Protein AF-A0A8X7C900-F1 (afdb_monomer_lite)

Organism: NCBI:txid2747483

Radius of gyration: 19.12 Å; chains: 1; bounding box: 28×34×52 Å

Sequence (87 aa):
MPCGQIVNSPDKLLSKVYPNIQQNFKDQDWLSQRAILASRNGVVEKLNVTIQKQLPEQEYAYKSIDCIFNDDEAVQYPIEFLNSIDS

pLDDT: mean 81.48, std 14.85, range [47.0, 96.62]

Structure (mmCIF, N/CA/C/O backbone):
data_AF-A0A8X7C900-F1
#
_entry.id   AF-A0A8X7C900-F1
#
loop_
_atom_site.group_PDB
_atom_site.id
_atom_site.type_symbol
_atom_site.label_atom_id
_atom_site.label_alt_id
_atom_site.label_comp_id
_atom_site.label_asym_id
_atom_site.label_entity_id
_atom_site.label_seq_id
_atom_site.pdbx_PDB_ins_code
_atom_site.Cartn_x
_atom_site.Cartn_y
_atom_site.Cartn_z
_atom_site.occupancy
_atom_site.B_iso_or_equiv
_atom_site.auth_seq_id
_atom_site.auth_comp_id
_atom_site.auth_asym_id
_atom_site.auth_atom_id
_atom_site.pdbx_PDB_model_num
ATOM 1 N N . MET A 1 1 ? 8.287 -22.934 -16.861 1.00 50.72 1 MET A N 1
ATOM 2 C CA . MET A 1 1 ? 7.435 -21.835 -16.353 1.00 50.72 1 MET A CA 1
ATOM 3 C C . MET A 1 1 ? 8.226 -20.544 -16.453 1.00 50.72 1 MET A C 1
ATOM 5 O O . MET A 1 1 ? 9.393 -20.585 -16.079 1.00 50.72 1 MET A O 1
ATOM 9 N N . PRO A 1 2 ? 7.677 -19.436 -16.976 1.00 62.00 2 PRO A N 1
ATOM 10 C CA . PRO A 1 2 ? 8.378 -18.162 -16.922 1.00 62.00 2 PRO A CA 1
ATOM 11 C C . PRO A 1 2 ? 8.497 -17.746 -15.453 1.00 62.00 2 PRO A C 1
ATOM 13 O O . PRO A 1 2 ? 7.498 -17.667 -14.739 1.00 62.00 2 PRO A O 1
ATOM 16 N N . CYS A 1 3 ? 9.725 -17.534 -14.994 1.00 66.94 3 CYS A N 1
ATOM 17 C CA . CYS A 1 3 ? 10.041 -17.021 -13.669 1.00 66.94 3 CYS A CA 1
ATOM 18 C C . CYS A 1 3 ? 9.723 -15.518 -13.614 1.00 66.94 3 CYS A C 1
ATOM 20 O O . CYS A 1 3 ? 10.586 -14.668 -13.793 1.00 66.94 3 CYS A O 1
ATOM 22 N N . GLY A 1 4 ? 8.450 -15.204 -13.372 1.00 72.25 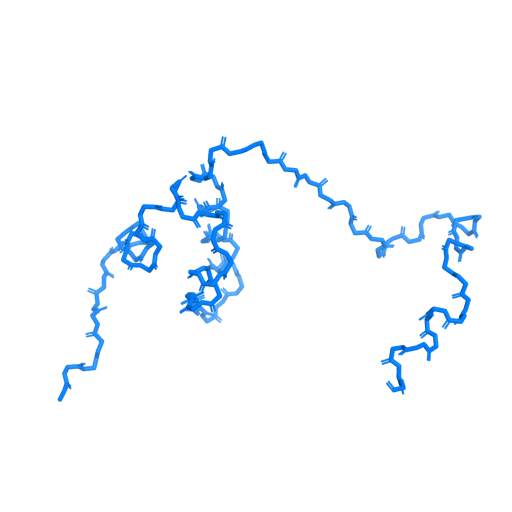4 GLY A N 1
ATOM 23 C CA . GLY A 1 4 ? 7.989 -13.854 -13.058 1.00 72.25 4 GLY A CA 1
ATOM 24 C C . GLY A 1 4 ? 7.790 -12.926 -14.260 1.00 72.25 4 GLY A C 1
ATOM 25 O O . GLY A 1 4 ? 8.215 -13.185 -15.384 1.00 72.25 4 GLY A O 1
ATOM 26 N N . GLN A 1 5 ? 7.086 -11.823 -14.006 1.00 82.12 5 GLN A N 1
ATOM 27 C CA . GLN A 1 5 ? 6.872 -10.742 -14.964 1.00 82.12 5 GLN A CA 1
ATOM 28 C C . GLN A 1 5 ? 7.658 -9.514 -14.512 1.00 82.12 5 GLN A C 1
ATOM 30 O O . GLN A 1 5 ? 7.409 -8.985 -13.431 1.00 82.12 5 GLN A O 1
ATOM 35 N N . ILE A 1 6 ? 8.562 -9.027 -15.360 1.00 87.00 6 ILE A N 1
ATOM 36 C CA . ILE A 1 6 ? 9.267 -7.767 -15.118 1.00 87.00 6 ILE A CA 1
ATOM 37 C C . ILE A 1 6 ? 8.326 -6.607 -15.460 1.00 87.00 6 ILE A C 1
ATOM 39 O O . ILE A 1 6 ? 7.620 -6.625 -16.472 1.00 87.00 6 ILE A O 1
ATOM 43 N N . VAL A 1 7 ? 8.300 -5.597 -14.597 1.00 86.81 7 VAL A N 1
ATOM 44 C CA . VAL A 1 7 ? 7.569 -4.346 -14.805 1.00 86.81 7 VAL A CA 1
ATOM 45 C C . VAL A 1 7 ? 8.535 -3.172 -14.728 1.00 86.81 7 VAL A C 1
ATOM 47 O O . VAL A 1 7 ? 9.453 -3.167 -13.917 1.00 86.81 7 VAL A O 1
ATOM 50 N N . ASN A 1 8 ? 8.312 -2.167 -15.575 1.00 87.62 8 ASN A N 1
ATOM 51 C CA . ASN A 1 8 ? 9.254 -1.057 -15.765 1.00 87.62 8 ASN A CA 1
ATOM 52 C C . ASN A 1 8 ? 8.893 0.196 -14.945 1.00 87.62 8 ASN A C 1
ATOM 54 O O . ASN A 1 8 ? 9.528 1.231 -15.108 1.00 87.62 8 ASN A O 1
ATOM 58 N N . SER A 1 9 ? 7.839 0.142 -14.125 1.00 88.81 9 SER A N 1
ATOM 59 C CA . SER A 1 9 ? 7.410 1.261 -13.278 1.00 88.81 9 SER A CA 1
ATOM 60 C C . SER A 1 9 ? 6.748 0.747 -11.989 1.00 88.81 9 SER A C 1
ATOM 62 O O . SER A 1 9 ? 6.022 -0.253 -12.052 1.00 88.81 9 SER A O 1
ATOM 64 N N . PRO A 1 10 ? 6.946 1.440 -10.849 1.00 84.44 10 PRO A N 1
ATOM 65 C CA . PRO A 1 10 ? 6.209 1.197 -9.611 1.00 84.44 10 PRO A CA 1
ATOM 66 C C . PRO A 1 10 ? 4.686 1.239 -9.787 1.00 84.44 10 PRO A C 1
ATOM 68 O O . PRO A 1 10 ? 3.998 0.380 -9.253 1.00 84.44 10 PRO A O 1
ATOM 71 N N . ASP A 1 11 ? 4.144 2.147 -10.601 1.00 88.06 11 ASP A N 1
ATOM 72 C CA . ASP A 1 11 ? 2.693 2.249 -10.828 1.00 88.06 11 ASP A CA 1
ATOM 73 C C . ASP A 1 11 ? 2.143 1.017 -11.558 1.00 88.06 11 ASP A C 1
ATOM 75 O O . ASP A 1 11 ? 1.055 0.514 -11.264 1.00 88.06 11 ASP A O 1
ATOM 79 N N . LYS A 1 12 ? 2.928 0.471 -12.498 1.00 90.88 12 LYS A N 1
ATOM 80 C CA . LYS A 1 12 ? 2.596 -0.793 -13.172 1.00 90.88 12 LYS A CA 1
ATOM 81 C C . LYS A 1 12 ? 2.693 -1.989 -12.229 1.00 90.88 12 LYS A C 1
ATOM 83 O O . LYS A 1 12 ? 1.934 -2.938 -12.389 1.00 90.88 12 LYS A O 1
ATOM 88 N N . LEU A 1 13 ? 3.622 -1.969 -11.271 1.00 91.56 13 LEU A N 1
ATOM 89 C CA . LEU A 1 13 ? 3.689 -2.991 -10.226 1.00 91.56 13 LEU A CA 1
ATOM 90 C C . LEU A 1 13 ? 2.443 -2.927 -9.335 1.00 91.56 13 LEU A C 1
ATOM 92 O O . LEU A 1 13 ? 1.778 -3.939 -9.133 1.00 91.56 13 LEU A O 1
ATOM 96 N N . LEU A 1 14 ? 2.103 -1.727 -8.868 1.00 91.88 14 LEU A N 1
ATOM 97 C CA . LEU A 1 14 ? 0.967 -1.463 -7.990 1.00 91.88 14 LEU A CA 1
ATOM 98 C C . LEU A 1 14 ? -0.357 -1.874 -8.626 1.00 91.88 14 LEU A C 1
ATOM 100 O O . LEU A 1 14 ? -1.093 -2.650 -8.034 1.00 91.88 14 LEU A O 1
ATOM 104 N N . SER A 1 15 ? -0.620 -1.442 -9.857 1.00 92.06 15 SER A N 1
ATOM 105 C CA . SER A 1 15 ? -1.836 -1.821 -10.594 1.00 92.06 15 SER A CA 1
ATOM 106 C C . SER A 1 15 ? -1.940 -3.321 -10.887 1.00 92.06 15 SER A C 1
ATOM 108 O O . SER A 1 15 ? -3.049 -3.837 -11.013 1.00 92.06 15 SER A O 1
ATOM 110 N N . LYS A 1 16 ? -0.811 -4.040 -10.974 1.00 92.19 16 LYS A N 1
ATOM 111 C CA . LYS A 1 16 ? -0.815 -5.504 -11.102 1.00 92.19 16 LYS A CA 1
ATOM 112 C C . LYS A 1 16 ? -1.111 -6.216 -9.786 1.00 92.19 16 LYS A C 1
ATOM 114 O O . LYS A 1 16 ? -1.839 -7.203 -9.801 1.00 92.19 16 LYS A O 1
ATOM 119 N N . VAL A 1 17 ? -0.520 -5.765 -8.680 1.00 93.56 17 VAL A N 1
ATOM 120 C CA . VAL A 1 17 ? -0.672 -6.423 -7.370 1.00 93.56 17 VAL A CA 1
ATOM 121 C C . VAL A 1 17 ? -1.993 -6.027 -6.704 1.00 93.56 17 VAL A C 1
ATOM 123 O O . VAL A 1 17 ? -2.705 -6.894 -6.204 1.00 93.56 17 VAL A O 1
ATOM 126 N N . TYR A 1 18 ? -2.360 -4.748 -6.777 1.00 94.00 18 TYR A N 1
ATOM 127 C CA . TYR A 1 18 ? -3.569 -4.156 -6.204 1.00 94.00 18 TYR A CA 1
ATOM 128 C C . TYR A 1 18 ? -4.475 -3.542 -7.291 1.00 94.00 18 TYR A C 1
ATOM 130 O O . TYR A 1 18 ? -4.644 -2.321 -7.353 1.00 94.00 18 TYR A O 1
ATOM 138 N N . PRO A 1 19 ? -5.077 -4.356 -8.175 1.00 94.19 19 PRO A N 1
ATOM 139 C CA . PRO A 1 19 ? -6.016 -3.845 -9.167 1.00 94.19 19 PRO A CA 1
ATOM 140 C C . PRO A 1 19 ? -7.269 -3.274 -8.489 1.00 94.19 19 PRO A C 1
ATOM 142 O O . PRO A 1 19 ? -7.818 -3.894 -7.578 1.00 94.19 19 PRO A O 1
ATOM 145 N N . ASN A 1 20 ? -7.758 -2.125 -8.969 1.00 93.56 20 ASN A N 1
ATOM 146 C CA . ASN A 1 20 ? -9.004 -1.512 -8.485 1.00 93.56 20 ASN A CA 1
ATOM 147 C C . ASN A 1 20 ? -9.020 -1.327 -6.953 1.00 93.56 20 ASN A C 1
ATOM 149 O O . ASN A 1 20 ? -9.996 -1.645 -6.274 1.00 93.56 20 ASN A O 1
ATOM 153 N N . ILE A 1 21 ? -7.905 -0.852 -6.387 1.00 93.00 21 ILE A N 1
ATOM 154 C CA . ILE A 1 21 ? -7.747 -0.738 -4.931 1.00 93.00 21 ILE A CA 1
ATOM 155 C C . ILE A 1 21 ? -8.828 0.140 -4.287 1.00 93.00 21 ILE A C 1
ATOM 157 O O . ILE A 1 21 ? -9.311 -0.178 -3.208 1.00 93.00 21 ILE A O 1
ATOM 161 N N . GLN A 1 22 ? -9.290 1.179 -4.984 1.00 93.06 22 GLN A N 1
ATOM 162 C CA . GLN A 1 22 ? -10.362 2.061 -4.514 1.00 93.06 22 GLN A CA 1
ATOM 163 C C . GLN A 1 22 ? -11.693 1.340 -4.278 1.00 93.06 22 GLN A C 1
ATOM 165 O O . GLN A 1 22 ? -12.506 1.811 -3.490 1.00 93.06 22 GLN A O 1
ATOM 170 N N . GLN A 1 23 ? -11.920 0.206 -4.943 1.00 94.69 23 GLN A N 1
ATOM 171 C CA . GLN A 1 23 ? -13.109 -0.621 -4.766 1.00 94.69 23 GLN A CA 1
ATOM 172 C C . GLN A 1 23 ? -12.882 -1.742 -3.743 1.00 94.69 23 GLN A C 1
ATOM 174 O O . GLN A 1 23 ? -13.805 -2.092 -3.014 1.00 94.69 23 GLN A O 1
ATOM 179 N N . ASN A 1 24 ? -11.662 -2.284 -3.670 1.00 94.62 24 ASN A N 1
ATOM 180 C CA . ASN A 1 24 ? -11.361 -3.494 -2.897 1.00 94.62 24 ASN A CA 1
ATOM 181 C C . ASN A 1 24 ? -10.746 -3.235 -1.513 1.00 94.62 24 ASN A C 1
ATOM 183 O O . ASN A 1 24 ? -10.584 -4.173 -0.744 1.00 94.62 24 ASN A O 1
ATOM 187 N N . PHE A 1 25 ? -10.387 -1.999 -1.160 1.00 92.69 25 PHE A N 1
ATOM 188 C CA . PHE A 1 25 ? -9.643 -1.719 0.078 1.00 92.69 25 PHE A CA 1
ATOM 189 C C . PHE A 1 25 ? -10.371 -2.086 1.385 1.00 92.69 25 PHE A C 1
ATOM 191 O O . PHE A 1 25 ? -9.730 -2.155 2.428 1.00 92.69 25 PHE A O 1
ATOM 198 N N . LYS A 1 26 ? -11.692 -2.307 1.352 1.00 93.69 26 LYS A N 1
ATOM 199 C CA . LYS A 1 26 ? -12.469 -2.787 2.511 1.00 93.69 26 LYS A CA 1
ATOM 200 C C . LYS A 1 26 ? -12.530 -4.311 2.611 1.00 93.69 26 LYS A C 1
ATOM 202 O O . LYS A 1 26 ? -13.006 -4.831 3.614 1.00 93.69 26 LYS A O 1
ATOM 207 N N . ASP A 1 27 ? -12.078 -5.020 1.581 1.00 96.38 27 ASP A N 1
ATOM 208 C CA . ASP A 1 27 ? -12.052 -6.476 1.538 1.00 96.38 27 ASP A CA 1
ATOM 209 C C . ASP A 1 27 ? -10.737 -6.990 2.144 1.00 96.38 27 ASP A C 1
ATOM 211 O O . ASP A 1 27 ? -9.658 -6.920 1.546 1.00 96.38 27 ASP A O 1
ATOM 215 N N . GLN A 1 28 ? -10.836 -7.490 3.375 1.00 95.12 28 GLN A N 1
ATOM 216 C CA . GLN A 1 28 ? -9.699 -7.994 4.139 1.00 95.12 28 GLN A CA 1
ATOM 217 C C . GLN A 1 28 ? -9.108 -9.278 3.539 1.00 95.12 28 GLN A C 1
ATOM 219 O O . GLN A 1 28 ? -7.882 -9.439 3.519 1.00 95.12 28 GLN A O 1
ATOM 224 N N . ASP A 1 29 ? -9.943 -10.175 3.013 1.00 96.62 29 ASP A N 1
ATOM 225 C CA . ASP A 1 29 ? -9.484 -11.415 2.383 1.00 96.62 29 ASP A CA 1
ATOM 226 C C . ASP A 1 29 ? -8.729 -11.101 1.091 1.00 96.62 29 ASP A C 1
ATOM 228 O O . ASP A 1 29 ? -7.670 -11.669 0.817 1.00 96.62 29 ASP A O 1
ATOM 232 N N . TRP A 1 30 ? -9.212 -10.124 0.324 1.00 95.75 30 TRP A N 1
ATOM 233 C CA . TRP A 1 30 ? -8.529 -9.649 -0.870 1.00 95.75 30 TRP A CA 1
ATOM 234 C C . TRP A 1 30 ? -7.184 -8.990 -0.546 1.00 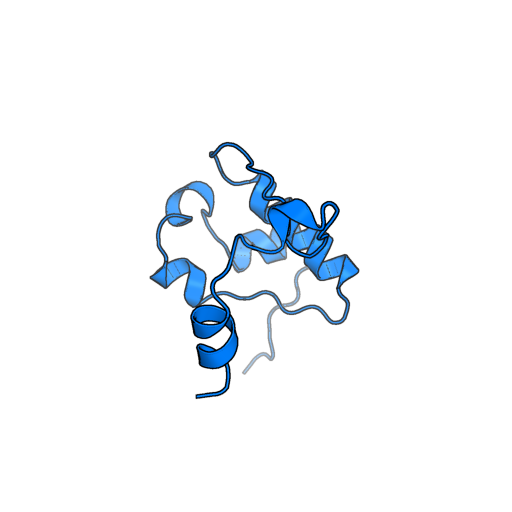95.75 30 TRP A C 1
ATOM 236 O O . TRP A 1 30 ? -6.185 -9.277 -1.215 1.00 95.75 30 TRP A O 1
ATOM 246 N N . LEU A 1 31 ? -7.120 -8.138 0.480 1.00 94.62 31 LEU A N 1
ATOM 247 C CA . LEU A 1 31 ? -5.874 -7.480 0.883 1.00 94.62 31 LEU A CA 1
ATOM 248 C C . LEU A 1 31 ? -4.837 -8.472 1.423 1.00 94.62 31 LEU A C 1
ATOM 250 O O . LEU A 1 31 ? -3.669 -8.391 1.045 1.00 94.62 31 LEU A O 1
ATOM 254 N N . SER A 1 32 ? -5.254 -9.427 2.258 1.00 94.75 32 SER A N 1
ATOM 255 C CA . SER A 1 32 ? -4.347 -10.372 2.933 1.00 94.75 32 SER A CA 1
ATOM 256 C C . SER A 1 32 ? -3.601 -11.311 1.980 1.00 94.75 32 SER A C 1
ATOM 258 O O . SER A 1 32 ? -2.505 -11.774 2.287 1.00 94.75 32 SER A O 1
ATOM 260 N N . GLN A 1 33 ? -4.147 -11.554 0.788 1.00 95.44 33 GLN A N 1
ATOM 261 C CA . GLN A 1 33 ? -3.539 -12.417 -0.230 1.00 95.44 33 GLN A CA 1
ATOM 262 C C . GLN A 1 33 ? -2.440 -11.725 -1.057 1.00 95.44 33 GLN A C 1
ATOM 264 O O . GLN A 1 33 ? -1.885 -12.332 -1.976 1.00 95.44 33 GLN A O 1
ATOM 269 N N . ARG A 1 34 ? -2.142 -10.447 -0.794 1.00 93.56 34 ARG A N 1
ATOM 270 C CA . ARG A 1 34 ? -1.275 -9.604 -1.631 1.00 93.56 34 ARG A CA 1
ATOM 271 C C . ARG A 1 34 ? -0.173 -8.959 -0.805 1.00 93.56 34 ARG A C 1
ATOM 273 O O . ARG A 1 34 ? -0.435 -8.325 0.210 1.00 93.56 34 ARG A O 1
ATOM 280 N N . ALA A 1 35 ? 1.061 -9.048 -1.296 1.00 92.44 35 ALA A N 1
ATOM 281 C CA . ALA A 1 35 ? 2.211 -8.390 -0.690 1.00 92.44 35 ALA A CA 1
ATOM 282 C C . ALA A 1 35 ? 3.205 -7.927 -1.760 1.00 92.44 35 ALA A C 1
ATOM 284 O O . ALA A 1 35 ? 3.412 -8.604 -2.770 1.00 92.44 35 ALA A O 1
ATOM 285 N N . ILE A 1 36 ? 3.856 -6.789 -1.512 1.00 92.00 36 ILE A N 1
ATOM 286 C CA . ILE A 1 36 ? 5.014 -6.333 -2.284 1.00 92.00 36 ILE A CA 1
ATOM 287 C C . ILE A 1 36 ? 6.235 -6.392 -1.371 1.00 92.00 36 ILE A C 1
ATOM 289 O O . ILE A 1 36 ? 6.320 -5.672 -0.382 1.00 92.00 36 ILE A O 1
ATOM 293 N N . LEU A 1 37 ? 7.190 -7.250 -1.720 1.00 91.31 37 LEU A N 1
ATOM 294 C CA . LEU A 1 37 ? 8.458 -7.371 -1.010 1.00 91.31 37 LEU A CA 1
ATOM 295 C C . LEU A 1 37 ? 9.508 -6.492 -1.691 1.00 91.31 37 LEU A C 1
ATOM 297 O O . LEU A 1 37 ? 9.674 -6.536 -2.911 1.00 91.31 37 LEU A O 1
ATOM 301 N N . ALA A 1 38 ? 10.244 -5.719 -0.899 1.00 90.94 38 ALA A N 1
ATOM 302 C CA . ALA A 1 38 ? 11.384 -4.945 -1.367 1.00 90.94 38 ALA A CA 1
ATOM 303 C C . ALA A 1 38 ? 12.587 -5.182 -0.454 1.00 90.94 38 ALA A C 1
ATOM 305 O O . ALA A 1 38 ? 12.446 -5.410 0.742 1.00 90.94 38 ALA A O 1
ATOM 306 N N . SER A 1 39 ? 13.791 -5.094 -1.017 1.00 91.75 39 SER A N 1
ATOM 307 C CA . SER A 1 39 ? 15.038 -5.333 -0.281 1.00 91.75 39 SER A CA 1
ATOM 308 C C . SER A 1 39 ? 15.420 -4.212 0.690 1.00 91.75 39 SER A C 1
ATOM 310 O O . SER A 1 39 ? 16.336 -4.385 1.488 1.00 91.75 39 SER A O 1
ATOM 312 N N . ARG A 1 40 ? 14.774 -3.041 0.602 1.00 94.31 40 ARG A N 1
ATOM 313 C CA . ARG A 1 40 ? 15.093 -1.852 1.405 1.00 94.31 40 ARG A CA 1
ATOM 314 C C . ARG A 1 40 ? 13.831 -1.206 1.955 1.00 94.31 40 ARG A C 1
ATOM 316 O O . ARG A 1 40 ? 12.912 -0.910 1.192 1.00 94.31 40 ARG A O 1
ATOM 323 N N . ASN A 1 41 ? 13.865 -0.838 3.233 1.00 91.38 41 ASN A N 1
ATOM 324 C CA . ASN A 1 41 ? 12.746 -0.178 3.912 1.00 91.38 41 ASN A CA 1
ATOM 325 C C . ASN A 1 41 ? 12.351 1.145 3.247 1.00 91.38 41 ASN A C 1
ATOM 327 O O . ASN A 1 41 ? 11.174 1.393 3.047 1.00 91.38 41 ASN A O 1
ATOM 331 N N . GLY A 1 42 ? 13.313 1.951 2.783 1.00 92.75 42 GLY A N 1
ATOM 332 C CA . GLY A 1 42 ? 12.994 3.204 2.084 1.00 92.75 42 GLY A CA 1
ATOM 333 C C . GLY A 1 42 ? 12.238 3.023 0.757 1.00 92.75 42 GLY A C 1
ATOM 334 O O . GLY A 1 42 ? 11.643 3.974 0.258 1.00 92.75 42 GLY A O 1
ATOM 335 N N . VAL A 1 43 ? 12.259 1.823 0.165 1.00 90.25 43 VAL A N 1
ATOM 336 C CA . VAL A 1 43 ? 11.417 1.484 -0.995 1.00 90.25 43 VAL A CA 1
ATOM 337 C C . VAL A 1 43 ? 10.023 1.065 -0.529 1.00 90.25 43 VAL A C 1
ATOM 339 O O . VAL A 1 43 ? 9.045 1.515 -1.119 1.00 90.25 43 VAL A O 1
ATOM 342 N N . VAL A 1 44 ? 9.937 0.267 0.544 1.00 89.69 44 VAL A N 1
ATOM 343 C CA . VAL A 1 44 ? 8.667 -0.120 1.188 1.00 89.69 44 VAL A CA 1
ATOM 344 C C . VAL A 1 44 ? 7.883 1.118 1.626 1.00 89.69 44 VAL A C 1
ATOM 346 O O . VAL A 1 44 ? 6.724 1.256 1.259 1.00 89.69 44 VAL A O 1
ATOM 349 N N . GLU A 1 45 ? 8.535 2.059 2.310 1.00 91.81 45 GLU A N 1
ATOM 350 C CA . GLU A 1 45 ? 7.957 3.331 2.761 1.00 91.81 45 GLU A CA 1
ATOM 351 C C . GLU A 1 45 ? 7.295 4.089 1.602 1.00 91.81 45 GLU A C 1
ATOM 353 O O . GLU A 1 45 ? 6.120 4.443 1.653 1.00 91.81 45 GLU A O 1
ATOM 358 N N . LYS A 1 46 ? 8.036 4.276 0.501 1.00 91.94 46 LYS A N 1
ATOM 359 C CA . LYS A 1 46 ? 7.538 4.981 -0.686 1.00 91.94 46 LYS A CA 1
ATOM 360 C C . LYS A 1 46 ? 6.323 4.283 -1.286 1.00 91.94 46 LYS A C 1
ATOM 362 O O . LYS A 1 46 ? 5.356 4.956 -1.620 1.00 91.94 46 LYS A O 1
ATOM 367 N N . LEU A 1 47 ? 6.371 2.957 -1.417 1.00 92.31 47 LEU A N 1
ATOM 368 C CA . LEU A 1 47 ? 5.260 2.177 -1.961 1.00 92.31 47 LEU A CA 1
ATOM 369 C C . LEU A 1 47 ? 4.025 2.250 -1.062 1.00 92.31 47 LEU A C 1
ATOM 371 O O . LEU A 1 47 ? 2.934 2.484 -1.576 1.00 92.31 47 LEU A O 1
ATOM 375 N N . ASN A 1 48 ? 4.195 2.120 0.254 1.00 91.12 48 ASN A N 1
ATOM 376 C CA . ASN A 1 48 ? 3.102 2.212 1.220 1.00 91.12 48 ASN A CA 1
ATOM 377 C C . ASN A 1 48 ? 2.419 3.582 1.157 1.00 91.12 48 ASN A C 1
ATOM 379 O O . ASN A 1 48 ? 1.197 3.643 1.040 1.00 91.12 48 ASN A O 1
ATOM 383 N N . VAL A 1 49 ? 3.192 4.673 1.120 1.00 91.94 49 VAL A N 1
ATOM 384 C CA . VAL A 1 49 ? 2.652 6.033 0.950 1.00 91.94 49 VAL A CA 1
ATOM 385 C C . VAL A 1 49 ? 1.921 6.179 -0.388 1.00 91.94 49 VAL A C 1
ATOM 387 O O . VAL A 1 49 ? 0.849 6.779 -0.449 1.00 91.94 49 VAL A O 1
ATOM 390 N N . THR A 1 50 ? 2.468 5.638 -1.482 1.00 91.69 50 THR A N 1
ATOM 391 C CA . THR A 1 50 ? 1.809 5.692 -2.797 1.00 91.69 50 THR A CA 1
ATOM 392 C C . THR A 1 50 ? 0.489 4.922 -2.812 1.00 91.69 50 THR A C 1
ATOM 394 O O . THR A 1 50 ? -0.475 5.412 -3.396 1.00 91.69 50 THR A O 1
ATOM 397 N N . ILE A 1 51 ? 0.425 3.750 -2.177 1.00 91.75 51 ILE A N 1
ATOM 398 C CA . ILE A 1 51 ? -0.798 2.944 -2.042 1.00 91.75 51 ILE A CA 1
ATOM 399 C C . ILE A 1 51 ? -1.834 3.691 -1.204 1.00 91.75 51 ILE A C 1
ATOM 401 O O . ILE A 1 51 ? -2.977 3.835 -1.630 1.00 91.75 51 ILE A O 1
ATOM 405 N N . GLN A 1 52 ? -1.427 4.201 -0.042 1.00 91.44 52 GLN A N 1
ATOM 406 C CA . GLN A 1 52 ? -2.312 4.895 0.888 1.00 91.44 52 GLN A CA 1
ATOM 407 C C . GLN A 1 52 ? -2.967 6.119 0.236 1.00 91.44 52 GLN A C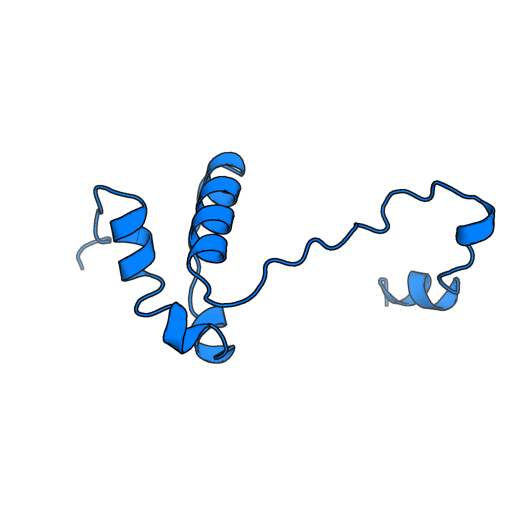 1
ATOM 409 O O . GLN A 1 52 ? -4.173 6.299 0.351 1.00 91.44 52 GLN A O 1
ATOM 414 N N . LYS A 1 53 ? -2.208 6.898 -0.546 1.00 91.00 53 LYS A N 1
ATOM 415 C CA . LYS A 1 53 ? -2.722 8.064 -1.290 1.00 91.00 53 LYS A CA 1
ATOM 416 C C . LYS A 1 53 ? -3.746 7.733 -2.377 1.00 91.00 53 LYS A C 1
ATOM 418 O O . LYS A 1 53 ? -4.415 8.641 -2.860 1.00 91.00 53 LYS A O 1
ATOM 423 N N . GLN A 1 54 ? -3.843 6.477 -2.814 1.00 90.25 54 GLN A N 1
ATOM 424 C CA . GLN A 1 54 ? -4.856 6.064 -3.789 1.00 90.25 54 GLN A CA 1
ATOM 425 C C . GLN A 1 54 ? -6.199 5.746 -3.136 1.00 90.25 54 GLN A C 1
ATOM 427 O O . GLN A 1 54 ? -7.203 5.682 -3.849 1.00 90.25 54 GLN A O 1
ATOM 432 N N . LEU A 1 55 ? -6.223 5.526 -1.819 1.00 91.62 55 LEU A N 1
ATOM 433 C CA . LEU A 1 55 ? -7.441 5.204 -1.093 1.00 91.62 55 LEU A CA 1
ATOM 434 C C . LEU A 1 55 ? -8.366 6.430 -1.042 1.00 91.62 55 LEU A C 1
ATOM 436 O O . LEU A 1 55 ? -7.891 7.552 -0.883 1.00 91.62 55 LEU A O 1
ATOM 440 N N . PRO A 1 56 ? -9.687 6.236 -1.186 1.00 89.56 56 PRO A N 1
ATOM 441 C CA . PRO A 1 56 ? -10.644 7.341 -1.221 1.00 89.56 56 PRO A CA 1
ATOM 442 C C . PRO A 1 56 ? -10.954 7.928 0.167 1.00 89.56 56 PRO A C 1
ATOM 444 O O . PRO A 1 56 ? -11.704 8.897 0.261 1.00 89.56 56 PRO A O 1
ATOM 447 N N . GLU A 1 57 ? -10.440 7.323 1.240 1.00 88.31 57 GLU A N 1
ATOM 448 C CA . GLU A 1 57 ? -10.719 7.724 2.620 1.00 88.31 57 GLU A CA 1
ATOM 449 C C . GLU A 1 57 ? -9.708 8.746 3.157 1.00 88.31 57 GLU A C 1
ATOM 451 O O . GLU A 1 57 ? -8.618 8.932 2.616 1.00 88.31 57 GLU A O 1
ATOM 456 N N . GLN A 1 58 ? -10.096 9.428 4.237 1.00 87.44 58 GLN A N 1
ATOM 457 C CA . GLN A 1 58 ? -9.252 10.395 4.933 1.00 87.44 58 GLN A CA 1
ATOM 458 C C . GLN A 1 58 ? -8.023 9.693 5.531 1.00 87.44 58 GLN A C 1
ATOM 460 O O . GLN A 1 58 ? -8.141 8.649 6.172 1.00 87.44 58 GLN A O 1
ATOM 465 N N . GLU A 1 59 ? -6.845 10.294 5.371 1.00 87.06 59 GLU A N 1
ATOM 466 C CA . GLU A 1 59 ? -5.639 9.850 6.067 1.00 87.06 59 GLU A CA 1
ATOM 467 C C . GLU A 1 59 ? -5.748 10.149 7.570 1.00 87.06 59 GLU A C 1
ATOM 469 O O . GLU A 1 59 ? -6.091 11.264 7.975 1.00 87.06 59 GLU A O 1
ATOM 474 N N . TYR A 1 60 ? -5.423 9.152 8.394 1.00 85.81 60 TYR A N 1
ATOM 475 C CA . TYR A 1 60 ? -5.331 9.285 9.844 1.00 85.81 60 TYR A CA 1
ATOM 476 C C . TYR A 1 60 ? -3.903 8.987 10.294 1.00 85.81 60 TYR A C 1
ATOM 478 O O . TYR A 1 60 ? -3.348 7.933 9.983 1.00 85.81 60 TYR A O 1
ATOM 486 N N . ALA A 1 61 ? -3.324 9.910 11.059 1.00 86.62 61 ALA A N 1
ATOM 487 C CA . ALA A 1 61 ? -2.041 9.711 11.713 1.00 86.62 61 ALA A CA 1
ATOM 488 C C . ALA A 1 61 ? -2.273 9.243 13.152 1.00 86.62 61 ALA A C 1
ATOM 490 O O . ALA A 1 61 ? -2.868 9.959 13.961 1.00 86.62 61 ALA A O 1
ATOM 491 N N . TYR A 1 62 ? -1.780 8.053 13.474 1.00 83.50 62 TYR A N 1
ATOM 492 C CA . TYR A 1 62 ? -1.782 7.520 14.831 1.00 83.50 62 TYR A CA 1
ATOM 493 C C . TYR A 1 62 ? -0.425 7.796 15.476 1.00 83.50 62 TYR A C 1
ATOM 495 O O . TYR A 1 62 ? 0.619 7.585 14.859 1.00 83.50 62 TYR A O 1
ATOM 503 N N . LYS A 1 63 ? -0.431 8.290 16.715 1.00 81.56 63 LYS A N 1
ATOM 504 C CA . LYS A 1 63 ? 0.801 8.469 17.490 1.00 81.56 63 LYS A CA 1
ATOM 505 C C . LYS A 1 63 ? 1.200 7.130 18.110 1.00 81.56 63 LYS A C 1
ATOM 507 O O . LYS A 1 63 ? 0.342 6.462 18.683 1.00 81.56 63 LYS A O 1
ATOM 512 N N . SER A 1 64 ? 2.479 6.761 18.008 1.00 79.50 64 SER A N 1
ATOM 513 C CA . SER A 1 64 ? 3.013 5.649 18.803 1.00 79.50 64 SER A CA 1
ATOM 514 C C . SER A 1 64 ? 3.025 6.029 20.287 1.00 79.50 64 SER A C 1
ATOM 516 O O . SER A 1 64 ? 3.216 7.198 20.629 1.00 79.50 64 SER A O 1
ATOM 518 N N . ILE A 1 65 ? 2.835 5.030 21.147 1.00 71.81 65 ILE A N 1
ATOM 519 C CA . ILE A 1 65 ? 2.919 5.135 22.610 1.00 71.81 65 ILE A CA 1
ATOM 520 C C . ILE A 1 65 ? 4.385 5.081 23.089 1.00 71.81 65 ILE A C 1
ATOM 522 O O . ILE A 1 65 ? 4.666 5.385 24.242 1.00 71.81 65 ILE A O 1
ATOM 526 N N . ASP A 1 66 ? 5.345 4.790 22.200 1.00 65.50 66 ASP A N 1
ATOM 527 C CA . ASP A 1 66 ? 6.777 4.604 22.517 1.00 65.50 66 ASP A CA 1
ATOM 528 C C . ASP A 1 66 ? 7.507 5.840 23.070 1.00 65.50 66 ASP A C 1
ATOM 530 O O . ASP A 1 66 ? 8.722 5.818 23.271 1.00 65.50 66 ASP A O 1
ATOM 534 N N . CYS A 1 67 ? 6.807 6.940 23.324 1.00 56.47 67 CYS A N 1
ATOM 535 C CA . CYS A 1 67 ? 7.359 8.038 24.092 1.00 56.47 67 CYS A CA 1
ATOM 536 C C . CYS A 1 67 ? 6.494 8.294 25.323 1.00 56.47 67 CYS A C 1
ATOM 538 O O . CYS A 1 67 ? 5.563 9.100 25.296 1.00 56.47 67 CYS A O 1
ATOM 540 N N . ILE A 1 68 ? 6.857 7.620 26.416 1.00 54.88 68 ILE A N 1
ATOM 541 C CA . ILE A 1 68 ? 6.471 8.004 27.774 1.00 54.88 68 ILE A CA 1
ATOM 542 C C . ILE A 1 68 ? 7.130 9.363 28.030 1.00 54.88 68 ILE A C 1
ATOM 544 O O . ILE A 1 68 ? 8.286 9.444 28.433 1.00 54.88 68 ILE A O 1
ATOM 548 N N . PHE A 1 69 ? 6.436 10.448 27.693 1.00 56.44 69 PHE A N 1
ATOM 549 C CA . PHE A 1 69 ? 6.918 11.801 27.984 1.00 56.44 69 PHE A CA 1
ATOM 550 C C . PHE A 1 69 ? 6.530 12.269 29.391 1.00 56.44 69 PHE A C 1
ATOM 552 O O . PHE A 1 69 ? 7.082 13.260 29.856 1.00 56.44 69 PHE A O 1
ATOM 559 N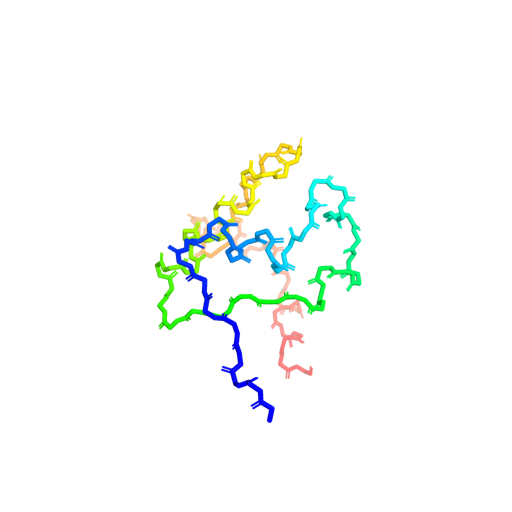 N . ASN A 1 70 ? 5.630 11.553 30.070 1.00 56.38 70 ASN A N 1
ATOM 560 C CA . ASN A 1 70 ? 5.150 11.884 31.407 1.00 56.38 70 ASN A CA 1
ATOM 561 C C . ASN A 1 70 ? 5.193 10.638 32.300 1.00 56.38 70 ASN A C 1
ATOM 563 O O . ASN A 1 70 ? 4.469 9.676 32.042 1.00 56.38 70 ASN A O 1
ATOM 567 N N . ASP A 1 71 ? 5.973 10.686 33.383 1.00 57.72 71 ASP A N 1
ATOM 568 C CA . ASP A 1 71 ? 5.934 9.676 34.455 1.00 57.72 71 ASP A CA 1
ATOM 569 C C . ASP A 1 71 ? 4.515 9.531 35.053 1.00 57.72 71 ASP A C 1
ATOM 571 O O . ASP A 1 71 ? 4.143 8.456 35.517 1.00 57.72 71 ASP A O 1
ATOM 575 N N . ASP A 1 72 ? 3.67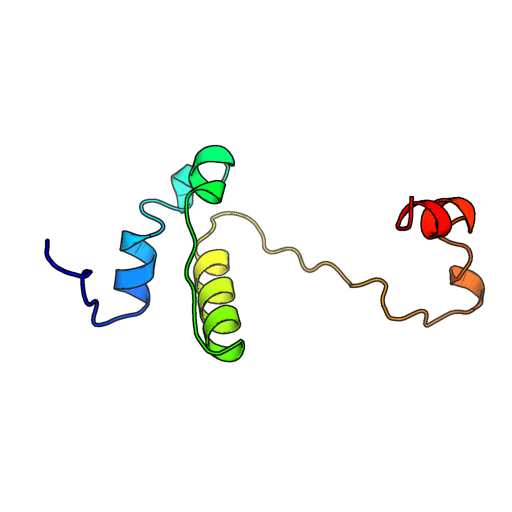8 10.572 34.949 1.00 58.06 72 ASP A N 1
ATOM 576 C CA . ASP A 1 72 ? 2.271 10.562 35.380 1.00 58.06 72 ASP A CA 1
ATOM 577 C C . ASP A 1 72 ? 1.323 9.792 34.428 1.00 58.06 72 ASP A C 1
ATOM 579 O O . ASP A 1 72 ? 0.229 9.397 34.832 1.00 58.06 72 ASP A O 1
ATOM 583 N N . GLU A 1 73 ? 1.717 9.542 33.171 1.00 54.97 73 GLU A N 1
ATOM 584 C CA . GLU A 1 73 ? 0.947 8.744 32.193 1.00 54.97 73 GLU A CA 1
ATOM 585 C C . GLU A 1 73 ? 1.465 7.304 32.055 1.00 54.97 73 GLU A C 1
ATOM 587 O O . GLU A 1 73 ? 0.807 6.467 31.432 1.00 54.97 73 GLU A O 1
ATOM 592 N N . ALA A 1 74 ? 2.589 6.972 32.704 1.00 51.66 74 ALA A N 1
ATOM 593 C CA . ALA 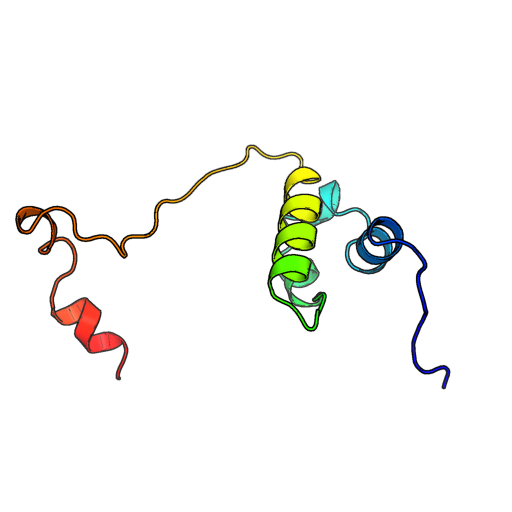A 1 74 ? 3.154 5.620 32.758 1.00 51.66 74 ALA A CA 1
ATOM 594 C C . ALA A 1 74 ? 2.215 4.581 33.415 1.00 51.66 74 ALA A C 1
ATOM 596 O O . ALA A 1 74 ? 2.486 3.384 33.383 1.00 51.66 74 ALA A O 1
ATOM 597 N N . VAL A 1 75 ? 1.090 5.029 33.982 1.00 54.41 75 VAL A N 1
ATOM 598 C CA . VAL A 1 75 ? 0.050 4.201 34.609 1.00 54.41 75 VAL A CA 1
ATOM 599 C C . VAL A 1 75 ? -1.067 3.789 33.632 1.00 54.41 75 VAL A C 1
ATOM 601 O O . VAL A 1 75 ? -2.020 3.130 34.043 1.00 54.41 75 VAL A O 1
ATOM 604 N N . GLN A 1 76 ? -1.002 4.161 32.344 1.00 58.03 76 GLN A N 1
ATOM 605 C CA . GLN A 1 76 ? -2.072 3.845 31.377 1.00 58.03 76 GLN A CA 1
ATOM 606 C C . GLN A 1 76 ? -2.221 2.350 31.059 1.00 58.03 76 GLN A C 1
ATOM 608 O O . GLN A 1 76 ? -3.275 1.943 30.567 1.00 58.03 76 GLN A O 1
ATOM 613 N N . TYR A 1 77 ? -1.222 1.525 31.377 1.00 58.97 77 TYR A N 1
ATOM 614 C CA . TYR A 1 77 ? -1.305 0.077 31.223 1.00 58.97 77 TYR A CA 1
ATOM 615 C C . TYR A 1 77 ? -1.079 -0.603 32.574 1.00 58.97 77 TYR A C 1
ATOM 617 O O . TYR A 1 77 ? -0.004 -0.452 33.157 1.00 58.97 77 TYR A O 1
ATOM 625 N N . PRO A 1 78 ? -2.067 -1.362 33.083 1.00 66.88 78 PRO A N 1
ATOM 626 C CA . PRO A 1 78 ? -1.861 -2.229 34.232 1.00 66.88 78 PRO A CA 1
ATOM 627 C C . PRO A 1 78 ? -0.704 -3.192 33.941 1.00 66.88 78 PRO A C 1
ATOM 629 O O . PRO A 1 78 ? -0.585 -3.703 32.822 1.00 66.88 78 PRO A O 1
ATOM 632 N N . ILE A 1 79 ? 0.145 -3.458 34.935 1.00 63.78 79 ILE A N 1
ATOM 633 C CA . ILE A 1 79 ? 1.296 -4.368 34.800 1.00 63.78 79 ILE A CA 1
ATOM 634 C C . ILE A 1 79 ? 0.865 -5.761 34.310 1.00 63.78 79 ILE A C 1
ATOM 636 O O . ILE A 1 79 ? 1.619 -6.475 33.657 1.00 63.78 79 ILE A O 1
ATOM 640 N N . GLU A 1 80 ? -0.381 -6.131 34.589 1.00 69.56 80 GLU A N 1
ATOM 641 C CA . GLU A 1 80 ? -1.039 -7.361 34.180 1.00 69.56 80 GLU A CA 1
ATOM 642 C C . GLU A 1 80 ? -1.170 -7.466 32.654 1.00 69.56 80 GLU A C 1
ATOM 644 O O . GLU A 1 80 ? -1.045 -8.559 32.109 1.00 69.56 80 GLU A O 1
ATOM 649 N N . PHE A 1 81 ? -1.370 -6.342 31.955 1.00 66.00 81 PHE A N 1
ATOM 650 C CA . PHE A 1 81 ? -1.452 -6.302 30.492 1.00 66.00 81 PHE A CA 1
ATOM 651 C C . PHE A 1 81 ? -0.084 -6.577 29.857 1.00 66.00 81 PHE A C 1
ATOM 653 O O . PHE A 1 81 ? 0.023 -7.381 28.932 1.00 66.00 81 PHE A O 1
ATOM 660 N N . LEU A 1 82 ? 0.978 -5.983 30.410 1.00 63.56 82 LEU A N 1
ATOM 661 C CA . LEU A 1 82 ? 2.355 -6.175 29.942 1.00 63.56 82 LEU A CA 1
ATOM 662 C C . LEU A 1 82 ? 2.907 -7.569 30.254 1.00 63.56 82 LEU A C 1
ATOM 664 O O . LEU A 1 82 ? 3.751 -8.060 29.521 1.00 63.56 82 LEU A O 1
ATOM 668 N N . ASN A 1 83 ? 2.418 -8.245 31.290 1.00 64.56 83 ASN A N 1
ATOM 669 C CA . ASN A 1 83 ? 2.855 -9.609 31.606 1.00 64.56 83 ASN A CA 1
ATOM 670 C C . ASN A 1 83 ? 2.178 -10.688 30.738 1.00 64.56 83 ASN A C 1
ATOM 672 O O . ASN A 1 83 ? 2.544 -11.856 30.826 1.00 64.56 83 ASN A O 1
ATOM 676 N N . SER A 1 84 ? 1.201 -10.321 29.900 1.00 69.06 84 SER A N 1
ATOM 677 C CA . SER A 1 84 ? 0.469 -11.270 29.046 1.00 69.06 84 SER A CA 1
ATOM 678 C C . SER A 1 84 ? 1.121 -11.541 27.682 1.00 69.06 84 SER A C 1
ATOM 680 O O . SER A 1 84 ? 0.716 -12.472 26.995 1.00 69.06 84 SER A O 1
ATOM 682 N N . ILE A 1 85 ? 2.136 -10.761 27.292 1.00 59.03 85 ILE A N 1
ATOM 683 C CA . ILE A 1 85 ? 2.844 -10.893 26.000 1.00 59.03 85 ILE A CA 1
ATOM 684 C C . ILE A 1 85 ? 3.888 -12.023 25.985 1.00 59.03 85 ILE A C 1
ATOM 686 O O . ILE A 1 85 ? 4.326 -12.410 24.906 1.00 59.03 85 ILE A O 1
ATOM 690 N N . ASP A 1 86 ? 4.233 -12.573 27.154 1.00 56.62 86 ASP A N 1
ATOM 691 C CA . ASP A 1 86 ? 5.176 -13.693 27.326 1.00 56.62 86 ASP A CA 1
ATOM 692 C C . ASP A 1 86 ? 4.493 -15.019 27.750 1.00 56.62 86 ASP A C 1
ATOM 694 O O . ASP A 1 86 ? 5.175 -15.955 28.172 1.00 56.62 86 ASP A O 1
ATOM 698 N N . SER A 1 87 ? 3.155 -15.119 27.672 1.00 47.00 87 SER A N 1
ATOM 699 C CA . SER A 1 87 ? 2.393 -16.342 28.016 1.00 47.00 87 SER A CA 1
ATOM 700 C C . SER A 1 87 ? 1.846 -17.086 26.801 1.00 47.00 87 SER A C 1
ATOM 702 O O . SER A 1 87 ? 1.304 -16.421 25.891 1.00 47.00 87 SER A O 1
#

Secondary structure (DSSP, 8-state):
-------SSHHHHHHHHSTTHHHHTT-HHHHHT-----SSHHHHHHHHHHHHTTSSSPP-PPPPS-----TTTTTSS-HHHHTTTT-

Foldseek 3Di:
DPPDDDDDDLVVVCCVQQPPCQVCVVPPVSVVVGDDDDPDVVVVVVSVVVSVVVHPDDDDDDDDPVDPVDPVCVPVDDVVNVVVVVD